Protein AF-A0A1C2XVD4-F1 (afdb_monomer_lite)

Sequence (102 aa):
MYVYIKSEPNLWTVGFYDPKGKWQPESDHGSPEFASRRVRYLNGGNIDDQQTVESPLHQAIIDEIEYMIEGRIFFDYFDKEKSEKIEAIFNEHKAEIIEKNH

Radius of gyration: 22.16 Å; chains: 1; bounding box: 50×32×50 Å

pLDDT: mean 75.04, std 18.89, range [43.91, 98.31]

Foldseek 3Di:
DKDWDCPDPQKIWIFDADPVRDTDTDDIDRDVVVNVVVRCVVVPHDPVPPPPVPPVVSVVVVVVVVCCVVVDDDPVPDDPVVVVVVVVVVVVVVVVVVVVVD

Secondary structure (DSSP, 8-state):
-EEEEEEETTEEEEEEE-TTS-EEEEEEESSHHHHHHHHHHHTT--TT-------HHHHHHHHHHHHHHHTT-SSSSS-HHHHHHHHHHHHHHHHHHHHTT-

Structure (mmCIF, N/CA/C/O backbone):
data_AF-A0A1C2XVD4-F1
#
_entry.id   AF-A0A1C2XVD4-F1
#
loop_
_atom_site.group_PDB
_atom_site.id
_atom_site.type_symbol
_atom_site.label_atom_id
_atom_site.label_alt_id
_atom_site.label_comp_id
_atom_site.label_asym_id
_atom_site.label_entity_id
_atom_site.label_seq_id
_atom_site.pdbx_PDB_ins_code
_atom_site.Cartn_x
_atom_site.Cartn_y
_atom_site.Cartn_z
_atom_site.occupancy
_atom_site.B_iso_or_equiv
_atom_site.auth_seq_id
_atom_site.auth_comp_id
_atom_site.auth_asym_id
_atom_site.auth_atom_id
_atom_site.pdbx_PDB_model_num
ATOM 1 N N . MET A 1 1 ? -10.964 -10.538 6.233 1.00 93.06 1 MET A N 1
ATOM 2 C CA . MET A 1 1 ? -10.536 -9.540 5.236 1.00 93.06 1 MET A CA 1
ATOM 3 C C . MET A 1 1 ? -9.394 -8.760 5.845 1.00 93.06 1 MET A C 1
ATOM 5 O O . MET A 1 1 ? -9.577 -8.206 6.925 1.00 93.06 1 MET A O 1
ATOM 9 N N . TYR A 1 2 ? -8.236 -8.773 5.200 1.00 97.12 2 TYR A N 1
ATOM 10 C CA . TYR A 1 2 ? -7.097 -7.959 5.598 1.00 97.12 2 TYR A CA 1
ATOM 11 C C . TYR A 1 2 ? -7.252 -6.542 5.054 1.00 97.12 2 TYR A C 1
ATOM 13 O O . TYR A 1 2 ? -7.785 -6.342 3.962 1.00 97.12 2 TYR A O 1
ATOM 21 N N . VAL A 1 3 ? -6.782 -5.571 5.824 1.00 97.56 3 VAL A N 1
ATOM 22 C CA . VAL A 1 3 ? -6.677 -4.156 5.458 1.00 97.56 3 VAL A CA 1
ATOM 23 C C . VAL A 1 3 ? -5.348 -3.618 5.988 1.00 97.56 3 VAL A C 1
ATOM 25 O O . VAL A 1 3 ? -4.635 -4.313 6.711 1.00 97.56 3 VAL A O 1
ATOM 28 N N . TYR A 1 4 ? -4.992 -2.393 5.621 1.00 97.69 4 TYR A N 1
ATOM 29 C CA . TYR A 1 4 ? -3.820 -1.718 6.163 1.00 97.69 4 TYR A CA 1
ATOM 30 C C . TYR A 1 4 ? -4.206 -0.342 6.696 1.00 97.69 4 TYR A C 1
ATOM 32 O O . TYR A 1 4 ? -5.120 0.301 6.179 1.00 97.69 4 TYR A O 1
ATOM 40 N N . ILE A 1 5 ? -3.515 0.100 7.742 1.00 97.25 5 ILE A N 1
ATOM 41 C CA . ILE A 1 5 ? -3.711 1.405 8.374 1.00 97.25 5 ILE A CA 1
ATOM 42 C C . ILE A 1 5 ? -2.378 2.139 8.466 1.00 97.25 5 ILE A C 1
ATOM 44 O O . ILE A 1 5 ? -1.327 1.511 8.581 1.00 97.25 5 ILE A O 1
ATOM 48 N N . LYS A 1 6 ? -2.414 3.472 8.445 1.00 97.75 6 LYS A N 1
ATOM 49 C CA . LYS A 1 6 ? -1.243 4.286 8.770 1.00 97.75 6 LYS A CA 1
ATOM 50 C C . LYS A 1 6 ? -1.097 4.336 10.290 1.00 97.75 6 LYS A C 1
ATOM 52 O O . LYS A 1 6 ? -1.818 5.086 10.943 1.00 97.75 6 LYS A O 1
ATOM 57 N N . SER A 1 7 ? -0.231 3.495 10.844 1.00 94.31 7 SER A N 1
ATOM 58 C CA . SER A 1 7 ? -0.000 3.401 12.290 1.00 94.31 7 SER A CA 1
ATOM 59 C C . SER A 1 7 ? 0.884 4.541 12.792 1.00 94.31 7 SER A C 1
ATOM 61 O O . SER A 1 7 ? 0.646 5.061 13.880 1.00 94.31 7 SER A O 1
ATOM 63 N N . GLU A 1 8 ? 1.837 4.993 11.970 1.00 96.06 8 GLU A N 1
ATOM 64 C CA . GLU A 1 8 ? 2.742 6.110 12.269 1.00 96.06 8 GLU A CA 1
ATOM 65 C C . GLU A 1 8 ? 3.035 6.950 11.005 1.00 96.06 8 GLU A C 1
ATOM 67 O O . GLU A 1 8 ? 2.702 6.532 9.892 1.00 96.06 8 GLU A O 1
ATOM 72 N N . PRO A 1 9 ? 3.674 8.139 11.104 1.00 94.81 9 PRO A N 1
ATOM 73 C CA . PRO A 1 9 ? 3.933 9.003 9.946 1.00 94.81 9 PRO A CA 1
ATOM 74 C C . PRO A 1 9 ? 4.609 8.314 8.751 1.00 94.81 9 PRO A C 1
ATOM 76 O O . PRO A 1 9 ? 4.268 8.644 7.613 1.00 94.81 9 PRO A O 1
ATOM 79 N N . ASN A 1 10 ? 5.485 7.339 9.013 1.00 94.81 10 ASN A N 1
ATOM 80 C CA . ASN A 1 10 ? 6.235 6.576 8.009 1.00 94.81 10 ASN A CA 1
ATOM 81 C C . ASN A 1 10 ? 6.017 5.055 8.136 1.00 94.81 10 ASN A C 1
ATOM 83 O O . ASN A 1 10 ? 6.839 4.281 7.650 1.00 94.81 10 ASN A O 1
ATOM 87 N N . LEU A 1 11 ? 4.942 4.628 8.810 1.00 96.56 11 LEU A N 1
ATOM 88 C CA . LEU A 1 11 ? 4.653 3.218 9.068 1.00 96.56 11 LEU A CA 1
ATOM 89 C C . LEU A 1 11 ? 3.212 2.881 8.697 1.00 96.56 11 LEU A C 1
ATOM 91 O O . LEU A 1 11 ? 2.262 3.548 9.116 1.00 96.56 11 LEU A O 1
ATOM 95 N N . TRP A 1 12 ? 3.068 1.819 7.916 1.00 97.81 12 TRP A N 1
ATOM 96 C CA . TRP A 1 12 ? 1.793 1.261 7.501 1.00 97.81 12 TRP A CA 1
ATOM 97 C C . TRP A 1 12 ? 1.702 -0.183 7.969 1.00 97.81 12 TRP A C 1
ATOM 99 O O . TRP A 1 12 ? 2.498 -1.021 7.553 1.00 97.81 12 TRP A O 1
ATOM 109 N N . THR A 1 13 ? 0.717 -0.482 8.808 1.00 98.06 13 THR A N 1
ATOM 110 C CA . THR A 1 13 ? 0.536 -1.811 9.395 1.00 98.06 13 THR A CA 1
ATOM 111 C C . THR A 1 13 ? -0.624 -2.524 8.714 1.00 98.06 13 THR A C 1
ATOM 113 O O . THR A 1 13 ? -1.751 -2.026 8.691 1.00 98.06 13 THR A O 1
ATOM 116 N N . VAL A 1 14 ? -0.354 -3.705 8.169 1.00 98.25 14 VAL A N 1
ATOM 117 C CA . VAL A 1 14 ? -1.342 -4.655 7.652 1.00 98.25 14 VAL A CA 1
ATOM 118 C C . VAL A 1 14 ? -1.911 -5.459 8.812 1.00 98.25 14 VAL A C 1
ATOM 120 O O . VAL A 1 14 ? -1.185 -5.845 9.724 1.00 98.25 14 VAL A O 1
ATOM 123 N N . GLY A 1 15 ? -3.206 -5.744 8.774 1.00 98.12 15 GLY A N 1
ATOM 124 C CA . GLY A 1 15 ? -3.884 -6.540 9.788 1.00 98.12 15 GLY A CA 1
ATOM 125 C C . GLY A 1 15 ? -5.332 -6.826 9.418 1.00 98.12 15 GLY A C 1
ATOM 126 O O . GLY A 1 15 ? -5.767 -6.589 8.290 1.00 98.12 15 GLY A O 1
ATOM 127 N N . PHE A 1 16 ? -6.094 -7.358 10.364 1.00 98.31 16 PHE A N 1
ATOM 128 C CA . PHE A 1 16 ? -7.520 -7.623 10.192 1.00 98.31 16 PHE A CA 1
ATOM 129 C C . PHE A 1 16 ? -8.275 -7.402 11.500 1.00 98.31 16 PHE A C 1
ATOM 131 O O . PHE A 1 16 ? -7.688 -7.358 12.581 1.00 98.31 16 PHE A O 1
ATOM 138 N N . TYR A 1 17 ? -9.594 -7.276 11.399 1.00 97.88 17 TYR A N 1
ATOM 139 C CA . TYR A 1 17 ? -10.469 -7.257 12.563 1.00 97.88 17 TYR A CA 1
ATOM 140 C C . TYR A 1 17 ? -10.978 -8.664 12.854 1.00 97.88 17 TYR A C 1
ATOM 142 O O . TYR A 1 17 ? -11.466 -9.354 11.955 1.00 97.88 17 TYR A O 1
ATOM 150 N N . ASP A 1 18 ? -10.865 -9.090 14.108 1.00 96.50 18 ASP A N 1
ATOM 151 C CA . ASP A 1 18 ? -11.496 -10.323 14.565 1.00 96.50 18 ASP A CA 1
ATOM 152 C C . ASP A 1 18 ? -13.037 -10.174 14.627 1.00 96.50 18 ASP A C 1
ATOM 154 O O . ASP A 1 18 ? -13.565 -9.065 14.496 1.00 96.50 18 ASP A O 1
ATOM 158 N N . PRO A 1 19 ? -13.802 -11.261 14.850 1.00 97.31 19 PRO A N 1
ATOM 159 C CA . PRO A 1 19 ? -15.264 -11.182 14.947 1.00 97.31 19 PRO A CA 1
ATOM 160 C C . PRO A 1 19 ? -15.793 -10.301 16.090 1.00 97.31 19 PRO A C 1
ATOM 162 O O . PRO A 1 19 ? -16.983 -10.001 16.127 1.00 97.31 19 PRO A O 1
ATOM 165 N N . LYS A 1 20 ? -14.936 -9.900 17.036 1.00 97.38 20 LYS A N 1
ATOM 166 C CA . LYS A 1 20 ? -15.261 -8.977 18.132 1.00 97.38 20 LYS A CA 1
ATOM 167 C C . LYS A 1 20 ? -14.895 -7.528 17.788 1.00 97.38 20 LYS A C 1
ATOM 169 O O . LYS A 1 20 ? -15.052 -6.652 18.634 1.00 97.38 20 LYS A O 1
ATOM 174 N N . GLY A 1 21 ? -14.407 -7.270 16.573 1.00 96.50 21 GLY A N 1
ATOM 175 C CA . GLY A 1 21 ? -13.990 -5.951 16.110 1.00 96.50 21 GLY A CA 1
ATOM 176 C C . GLY A 1 21 ? -12.631 -5.505 16.648 1.00 96.50 21 GLY A C 1
ATOM 177 O O . GLY A 1 21 ? -12.306 -4.323 16.552 1.00 96.50 21 GLY A O 1
ATOM 178 N N . LYS A 1 22 ? -11.818 -6.405 17.217 1.00 97.88 22 LYS A N 1
ATOM 179 C CA . LYS A 1 22 ? -10.470 -6.060 17.682 1.00 97.88 22 LYS A CA 1
ATOM 180 C C . LYS A 1 22 ? -9.476 -6.143 16.525 1.00 97.88 22 LYS A C 1
ATOM 182 O O . LYS A 1 22 ? -9.423 -7.149 15.820 1.00 97.88 22 LYS A O 1
ATOM 187 N N . TRP A 1 23 ? -8.673 -5.091 16.366 1.00 97.56 23 TRP A N 1
ATOM 188 C CA . TRP A 1 23 ? -7.568 -5.051 15.408 1.00 97.56 23 TRP A CA 1
ATOM 189 C C . TRP A 1 23 ? -6.463 -6.045 15.788 1.00 97.56 23 TRP A C 1
ATOM 191 O O . TRP A 1 23 ? -6.009 -6.060 16.935 1.00 97.56 23 TRP A O 1
ATOM 201 N N . GLN A 1 24 ? -6.030 -6.844 14.816 1.00 98.25 24 GLN A N 1
ATOM 202 C CA . GLN A 1 24 ? -4.932 -7.801 14.921 1.00 98.25 24 GLN A CA 1
ATOM 203 C C . GLN A 1 24 ? -3.863 -7.441 13.873 1.00 98.25 24 GLN A C 1
ATOM 205 O O . GLN A 1 24 ? -4.129 -7.605 12.676 1.00 98.25 24 GLN A O 1
ATOM 210 N N . PRO A 1 25 ? -2.689 -6.921 14.283 1.00 97.75 25 PRO A N 1
ATOM 211 C CA . PRO A 1 25 ? -1.612 -6.585 13.356 1.00 97.75 25 PRO A CA 1
ATOM 212 C C . PRO A 1 25 ? -0.939 -7.851 12.805 1.00 97.75 25 PRO A C 1
ATOM 214 O O . PRO A 1 25 ? -0.849 -8.868 13.492 1.00 97.75 25 PRO A O 1
ATOM 217 N N . GLU A 1 26 ? -0.458 -7.776 11.567 1.00 97.19 26 GLU A N 1
ATOM 218 C CA . GLU A 1 26 ? 0.210 -8.870 10.852 1.00 97.19 26 GLU A CA 1
ATOM 219 C C . GLU A 1 26 ? 1.612 -8.478 10.366 1.00 97.19 26 GLU A C 1
ATOM 221 O O . GLU A 1 26 ? 2.552 -9.231 10.602 1.00 97.19 26 GLU A O 1
ATOM 226 N N . SER A 1 27 ? 1.778 -7.316 9.720 1.00 96.19 27 SER A N 1
ATOM 227 C CA . SER A 1 27 ? 3.084 -6.852 9.218 1.00 96.19 27 SER A CA 1
ATOM 228 C C . SER A 1 27 ? 3.163 -5.336 9.050 1.00 96.19 27 SER A C 1
ATOM 230 O O . SER A 1 27 ? 2.149 -4.683 8.815 1.00 96.19 27 SER A O 1
ATOM 232 N N . ASP A 1 28 ? 4.378 -4.790 9.115 1.00 97.75 28 ASP A N 1
ATOM 233 C CA . ASP A 1 28 ? 4.663 -3.362 8.971 1.00 97.75 28 ASP A CA 1
ATOM 234 C C . ASP A 1 28 ? 5.419 -3.046 7.677 1.00 97.75 28 ASP A C 1
ATOM 236 O O . ASP A 1 28 ? 6.282 -3.806 7.235 1.00 97.75 28 ASP A O 1
ATOM 240 N N . HIS A 1 29 ? 5.102 -1.898 7.077 1.00 94.94 29 HIS A N 1
ATOM 241 C CA . HIS A 1 29 ? 5.603 -1.475 5.773 1.00 94.94 29 HIS A CA 1
ATOM 242 C C . HIS A 1 29 ? 5.944 0.014 5.784 1.00 94.94 29 HIS A C 1
ATOM 244 O O . HIS A 1 29 ? 5.210 0.830 6.340 1.00 94.94 29 HIS A O 1
ATOM 250 N N . GLY A 1 30 ? 7.037 0.386 5.118 1.00 93.94 30 GLY A N 1
ATOM 251 C CA . GLY A 1 30 ? 7.466 1.787 5.014 1.00 93.94 30 GLY A CA 1
ATOM 252 C C . GLY A 1 30 ? 6.642 2.629 4.035 1.00 93.94 30 GLY A C 1
ATOM 253 O O . GLY A 1 30 ? 6.783 3.848 4.004 1.00 93.94 30 GLY A O 1
ATOM 254 N N . SER A 1 31 ? 5.780 2.003 3.228 1.00 92.44 31 SER A N 1
ATOM 255 C CA . SER A 1 31 ? 4.947 2.703 2.252 1.00 92.44 31 SER A CA 1
ATOM 256 C C . SER A 1 31 ? 3.564 2.053 2.115 1.00 92.44 31 SER A C 1
ATOM 258 O O . SER A 1 31 ? 3.423 0.839 2.330 1.00 92.44 31 SER A O 1
ATOM 260 N N . PRO A 1 32 ? 2.531 2.835 1.751 1.00 90.50 32 PRO A N 1
ATOM 261 C CA . PRO A 1 32 ? 1.192 2.299 1.530 1.00 90.50 32 PRO A CA 1
ATOM 262 C C . PRO A 1 32 ? 1.145 1.336 0.337 1.00 90.50 32 PRO A C 1
ATOM 264 O O . PRO A 1 32 ? 0.358 0.392 0.345 1.00 90.50 32 PRO A O 1
ATOM 267 N N . GLU A 1 33 ? 2.004 1.519 -0.667 1.00 90.31 33 GLU A N 1
ATOM 268 C CA . GLU A 1 33 ? 2.095 0.645 -1.839 1.00 90.31 33 GLU A CA 1
ATOM 269 C C . GLU A 1 33 ? 2.502 -0.775 -1.428 1.00 90.31 33 GLU A C 1
ATOM 271 O O . GLU A 1 33 ? 1.835 -1.739 -1.807 1.00 90.31 33 GLU A O 1
ATOM 276 N N . PHE A 1 34 ? 3.533 -0.930 -0.590 1.00 87.75 34 PHE A N 1
ATOM 277 C CA . PHE A 1 34 ? 3.938 -2.250 -0.094 1.00 87.75 34 PHE A CA 1
ATOM 278 C C . PHE A 1 34 ? 2.866 -2.893 0.799 1.00 87.75 34 PHE A C 1
ATOM 280 O O . PHE A 1 34 ? 2.538 -4.069 0.609 1.00 87.75 34 PHE A O 1
ATOM 287 N N . ALA A 1 35 ? 2.242 -2.114 1.690 1.00 92.19 35 ALA A N 1
ATOM 288 C CA . ALA A 1 35 ? 1.152 -2.599 2.538 1.00 92.19 35 ALA A CA 1
ATOM 289 C C . ALA A 1 35 ? -0.057 -3.074 1.709 1.00 92.19 35 ALA A C 1
ATOM 291 O O . ALA A 1 35 ? -0.619 -4.141 1.968 1.00 92.19 35 ALA A O 1
ATOM 292 N N . SER A 1 36 ? -0.429 -2.325 0.666 1.00 93.50 36 SER A N 1
ATOM 293 C CA . SER A 1 36 ? -1.539 -2.676 -0.229 1.00 93.50 36 SER A CA 1
ATOM 294 C C . SER A 1 36 ? -1.276 -3.959 -1.020 1.00 93.50 36 SER A C 1
ATOM 296 O O . SER A 1 36 ? -2.170 -4.801 -1.130 1.00 93.50 36 SER A O 1
ATOM 298 N N . ARG A 1 37 ? -0.040 -4.175 -1.497 1.00 88.69 37 ARG A N 1
ATOM 299 C CA . ARG A 1 37 ? 0.369 -5.426 -2.158 1.00 88.69 37 ARG A CA 1
ATOM 300 C C . ARG A 1 37 ? 0.227 -6.620 -1.218 1.00 88.69 37 ARG A C 1
ATOM 302 O O . ARG A 1 37 ? -0.305 -7.654 -1.621 1.00 88.69 37 ARG A O 1
ATOM 309 N N . ARG A 1 38 ? 0.645 -6.469 0.044 1.00 92.94 38 ARG A N 1
ATOM 310 C CA . ARG A 1 38 ? 0.493 -7.511 1.068 1.00 92.94 38 ARG A CA 1
ATOM 311 C C . ARG A 1 38 ? -0.979 -7.798 1.366 1.00 92.94 38 ARG A C 1
ATOM 313 O O . ARG A 1 38 ? -1.361 -8.964 1.395 1.00 92.94 38 ARG A O 1
ATOM 320 N N . VAL A 1 39 ? -1.812 -6.766 1.512 1.00 94.00 39 VAL A N 1
ATOM 321 C CA . VAL A 1 39 ? -3.267 -6.917 1.695 1.00 94.00 39 VAL A CA 1
ATOM 322 C C . VAL A 1 39 ? -3.918 -7.631 0.517 1.00 94.00 39 VAL A C 1
ATOM 324 O O . VAL A 1 39 ? -4.701 -8.553 0.733 1.00 94.00 39 VAL A O 1
ATOM 327 N N . ARG A 1 40 ? -3.577 -7.256 -0.721 1.00 91.81 40 ARG A N 1
ATOM 328 C CA . ARG A 1 40 ? -4.090 -7.916 -1.929 1.00 91.81 40 ARG A CA 1
ATOM 329 C C . ARG A 1 40 ? -3.745 -9.403 -1.930 1.00 91.81 40 ARG A C 1
ATOM 331 O O . ARG A 1 40 ? -4.644 -10.216 -2.109 1.00 91.81 40 ARG A O 1
ATOM 338 N N . TYR A 1 41 ? -2.486 -9.748 -1.661 1.00 90.75 41 TYR A N 1
ATOM 339 C CA . TYR A 1 41 ? -2.042 -11.140 -1.561 1.00 90.75 41 TYR A CA 1
ATOM 340 C C . TYR A 1 41 ? -2.808 -11.918 -0.479 1.00 90.75 41 TYR A C 1
ATOM 342 O O . TYR A 1 41 ? -3.350 -12.986 -0.747 1.00 90.75 41 TYR A O 1
ATOM 350 N N . LEU A 1 42 ? -2.916 -11.365 0.734 1.00 93.06 42 LEU A N 1
ATOM 351 C CA . LEU A 1 42 ? -3.607 -12.018 1.855 1.00 93.06 42 LEU A CA 1
ATOM 352 C C . LEU A 1 42 ? -5.118 -12.165 1.633 1.00 93.06 42 LEU A C 1
ATOM 354 O O . LEU A 1 42 ? -5.744 -13.058 2.200 1.00 93.06 42 LEU A O 1
ATOM 358 N N . ASN A 1 43 ? -5.700 -11.310 0.795 1.00 94.31 43 ASN A N 1
ATOM 359 C CA . ASN A 1 43 ? -7.091 -11.409 0.367 1.00 94.31 43 ASN A CA 1
ATOM 360 C C . ASN A 1 43 ? -7.277 -12.277 -0.893 1.00 94.31 43 ASN A C 1
ATOM 362 O O . ASN A 1 43 ? -8.370 -12.288 -1.455 1.00 94.31 43 ASN A O 1
ATOM 366 N N . GLY A 1 44 ? -6.247 -13.015 -1.322 1.00 89.19 44 GLY A N 1
ATOM 367 C CA . GLY A 1 44 ? -6.326 -13.984 -2.420 1.00 89.19 44 GLY A CA 1
ATOM 368 C C . GLY A 1 44 ? -6.116 -13.401 -3.819 1.00 89.19 44 GLY A C 1
ATOM 369 O O . GLY A 1 44 ? -6.462 -14.052 -4.800 1.00 89.19 44 GLY A O 1
ATOM 370 N N . GLY A 1 45 ? -5.577 -12.186 -3.939 1.00 84.50 45 GLY A N 1
ATOM 371 C CA . GLY A 1 45 ? -5.176 -11.634 -5.230 1.00 84.50 45 GLY A CA 1
ATOM 372 C C . GLY A 1 45 ? -3.927 -12.331 -5.770 1.00 84.50 45 GLY A C 1
ATOM 373 O O . GLY A 1 45 ? -2.943 -12.491 -5.046 1.00 84.50 45 GLY A O 1
ATOM 374 N N . ASN A 1 46 ? -3.961 -12.722 -7.045 1.00 72.06 46 ASN A N 1
ATOM 375 C CA . ASN A 1 46 ? -2.812 -13.318 -7.718 1.00 72.06 46 ASN A CA 1
ATOM 376 C C . ASN A 1 46 ? -1.686 -12.288 -7.865 1.00 72.06 46 ASN A C 1
ATOM 378 O O . ASN A 1 46 ? -1.911 -11.140 -8.241 1.00 72.06 46 ASN A O 1
ATOM 382 N N . ILE A 1 47 ? -0.461 -12.721 -7.573 1.00 58.31 47 ILE A N 1
ATOM 383 C CA . ILE A 1 47 ? 0.772 -11.945 -7.790 1.00 58.31 47 ILE A CA 1
ATOM 384 C C . ILE A 1 47 ? 1.124 -11.820 -9.282 1.00 58.31 47 ILE A C 1
ATOM 386 O O . ILE A 1 47 ? 1.903 -10.940 -9.635 1.00 58.31 47 ILE A O 1
ATOM 390 N N . ASP A 1 48 ? 0.510 -12.655 -10.130 1.00 53.56 48 ASP A N 1
ATOM 391 C CA . ASP A 1 48 ? 0.582 -12.584 -11.597 1.00 53.56 48 ASP A CA 1
ATOM 392 C C . ASP A 1 48 ? -0.280 -11.476 -12.198 1.00 53.56 48 ASP A C 1
ATOM 394 O O . ASP A 1 48 ? -0.089 -11.118 -13.358 1.00 53.56 48 ASP A O 1
ATOM 398 N N . ASP A 1 49 ? -1.133 -10.836 -11.393 1.00 51.31 49 ASP A N 1
ATOM 399 C CA . ASP A 1 49 ? -1.558 -9.479 -11.699 1.00 51.31 49 ASP A CA 1
ATOM 400 C C . ASP A 1 49 ? -0.373 -8.557 -11.389 1.00 51.31 49 ASP A C 1
ATOM 402 O O . ASP A 1 49 ? -0.408 -7.738 -10.458 1.00 51.31 49 ASP A O 1
ATOM 406 N N . GLN A 1 50 ? 0.702 -8.692 -12.177 1.00 48.47 50 GLN A N 1
ATOM 407 C CA . GLN A 1 50 ? 1.533 -7.546 -12.462 1.00 48.47 50 GLN A CA 1
ATOM 408 C C . GLN A 1 50 ? 0.538 -6.462 -12.833 1.00 48.47 50 GLN A C 1
ATOM 410 O O . GLN A 1 50 ? -0.153 -6.537 -13.845 1.00 48.47 50 GLN A O 1
ATOM 415 N N . GLN A 1 51 ? 0.419 -5.458 -11.975 1.00 51.09 51 GLN A N 1
ATOM 416 C CA . GLN A 1 51 ? 0.086 -4.156 -12.490 1.00 51.09 51 GLN A CA 1
ATOM 417 C C . GLN A 1 51 ? 1.238 -3.838 -13.448 1.00 51.09 51 GLN A C 1
ATOM 419 O O . GLN A 1 51 ? 2.217 -3.206 -13.064 1.00 51.09 51 GLN A O 1
ATOM 424 N N . THR A 1 52 ? 1.121 -4.305 -14.696 1.00 47.69 52 THR A N 1
ATOM 425 C CA . THR A 1 52 ? 1.285 -3.431 -15.840 1.00 47.69 52 THR A CA 1
ATOM 426 C C . THR A 1 52 ? 0.478 -2.214 -15.455 1.00 47.69 52 THR A C 1
ATOM 428 O O . THR A 1 52 ? -0.753 -2.179 -15.523 1.00 47.69 52 THR A O 1
ATOM 431 N N . VAL A 1 53 ? 1.164 -1.262 -14.836 1.00 48.31 53 VAL A N 1
ATOM 432 C CA . VAL A 1 53 ? 0.626 0.065 -14.693 1.00 48.31 53 VAL A CA 1
ATOM 433 C C . VAL A 1 53 ? 0.499 0.486 -16.146 1.00 48.31 53 VAL A C 1
ATOM 435 O O . VAL A 1 53 ? 1.439 1.008 -16.720 1.00 48.31 53 VAL A O 1
ATOM 438 N N . GLU A 1 54 ? -0.662 0.273 -16.758 1.00 52.34 54 GLU A N 1
ATOM 439 C CA . GLU A 1 54 ? -1.125 1.089 -17.878 1.00 52.34 54 GLU A CA 1
ATOM 440 C C . GLU A 1 54 ? -1.430 2.489 -17.317 1.00 52.34 54 GLU A C 1
ATOM 442 O O . GLU A 1 54 ? -2.512 3.052 -17.446 1.00 52.34 54 GLU A O 1
ATOM 447 N N . SER A 1 55 ? -0.477 3.037 -16.565 1.00 50.78 55 SER A N 1
ATOM 448 C CA . SER A 1 55 ? -0.429 4.439 -16.255 1.00 50.78 55 SER A CA 1
ATOM 449 C C . SER A 1 55 ? 0.042 5.087 -17.547 1.00 50.78 55 SER A C 1
ATOM 451 O O . SER A 1 55 ? 1.085 4.682 -18.065 1.00 50.78 55 SER A O 1
ATOM 453 N N . PRO A 1 56 ? -0.655 6.112 -18.054 1.00 56.00 56 PRO A N 1
ATOM 454 C CA . PRO A 1 56 ? -0.156 6.914 -19.163 1.00 56.00 56 PRO A CA 1
ATOM 455 C C . PRO A 1 56 ? 1.277 7.411 -18.926 1.00 56.00 56 PRO A C 1
ATOM 457 O O . PRO A 1 56 ? 2.012 7.608 -19.878 1.00 56.00 56 PRO A O 1
ATOM 460 N N . LEU A 1 57 ? 1.701 7.551 -17.660 1.00 57.66 57 LEU A N 1
ATOM 461 C CA . LEU A 1 57 ? 3.082 7.863 -17.298 1.00 57.66 57 LEU A CA 1
ATOM 462 C C . LEU A 1 57 ? 4.042 6.680 -17.501 1.00 57.66 57 LEU A C 1
ATOM 464 O O . LEU A 1 57 ? 5.175 6.894 -17.897 1.00 57.66 57 LEU A O 1
ATOM 468 N N . HIS A 1 58 ? 3.619 5.444 -17.232 1.00 61.84 58 HIS A N 1
ATOM 469 C CA . HIS A 1 58 ? 4.445 4.255 -17.461 1.00 61.84 58 HIS A CA 1
ATOM 470 C C . HIS A 1 58 ? 4.597 3.984 -18.959 1.00 61.84 58 HIS A C 1
ATOM 472 O O . HIS A 1 58 ? 5.709 3.732 -19.405 1.00 61.84 58 HIS A O 1
ATOM 478 N N . GLN A 1 59 ? 3.513 4.131 -19.732 1.00 59.00 59 GLN A N 1
ATOM 479 C CA . GLN A 1 59 ? 3.586 4.055 -21.189 1.00 59.00 59 GLN A CA 1
ATOM 480 C C . GLN A 1 59 ? 4.414 5.210 -21.757 1.00 59.00 59 GLN A C 1
ATOM 482 O O . GLN A 1 59 ? 5.282 4.956 -22.569 1.00 59.00 59 GLN A O 1
ATOM 487 N N . ALA A 1 60 ? 4.262 6.442 -21.258 1.00 67.38 60 ALA A N 1
ATOM 488 C CA . ALA A 1 60 ? 5.119 7.554 -21.672 1.00 67.38 60 ALA A CA 1
ATOM 489 C C . ALA A 1 60 ? 6.602 7.320 -21.339 1.00 67.38 60 ALA A C 1
ATOM 491 O O . ALA A 1 60 ? 7.451 7.674 -22.142 1.00 67.38 60 ALA A O 1
ATOM 492 N N . ILE A 1 61 ? 6.924 6.707 -20.193 1.00 69.94 61 ILE A N 1
ATOM 493 C CA . ILE A 1 61 ? 8.304 6.334 -19.844 1.00 69.94 61 ILE A CA 1
ATOM 494 C C . ILE A 1 61 ? 8.823 5.231 -20.774 1.00 69.94 61 ILE A C 1
ATOM 496 O O . ILE A 1 61 ? 9.971 5.303 -21.201 1.00 69.94 61 ILE A O 1
ATOM 500 N N . ILE A 1 62 ? 8.004 4.223 -21.093 1.00 70.25 62 ILE A N 1
ATOM 501 C CA . ILE A 1 62 ? 8.368 3.169 -22.050 1.00 70.25 62 ILE A CA 1
ATOM 502 C C . ILE A 1 62 ? 8.583 3.775 -23.437 1.00 70.25 62 ILE A C 1
ATOM 504 O O . ILE A 1 62 ? 9.648 3.566 -24.000 1.00 70.25 62 ILE A O 1
ATOM 508 N N . ASP A 1 63 ? 7.655 4.593 -23.929 1.00 67.94 63 ASP A N 1
ATOM 509 C CA . ASP A 1 63 ? 7.748 5.280 -25.220 1.00 67.94 63 ASP A CA 1
ATOM 510 C C . ASP A 1 63 ? 8.975 6.209 -25.270 1.00 67.94 63 ASP A C 1
ATOM 512 O O . ASP A 1 63 ? 9.630 6.320 -26.302 1.00 67.94 63 ASP A O 1
ATOM 516 N N . GLU A 1 64 ? 9.330 6.869 -24.162 1.00 71.00 64 GLU A N 1
ATOM 517 C CA . GLU A 1 64 ? 10.520 7.721 -24.067 1.00 71.00 64 GLU A CA 1
ATOM 518 C C . GLU A 1 64 ? 11.814 6.891 -24.084 1.00 71.00 64 GLU A C 1
ATOM 520 O O . GLU A 1 64 ? 12.781 7.256 -24.754 1.00 71.00 64 GLU A O 1
ATOM 525 N N . ILE A 1 65 ? 11.833 5.744 -23.398 1.00 69.62 65 ILE A N 1
ATOM 526 C CA . ILE A 1 65 ? 12.953 4.794 -23.418 1.00 69.62 65 ILE A CA 1
ATOM 527 C C . ILE A 1 65 ? 13.098 4.161 -24.806 1.00 69.62 65 ILE A C 1
ATOM 529 O O . ILE A 1 65 ? 14.207 4.098 -25.331 1.00 69.62 65 ILE A O 1
ATOM 533 N N . GLU A 1 66 ? 12.001 3.732 -25.426 1.00 71.25 66 GLU A N 1
ATOM 534 C CA .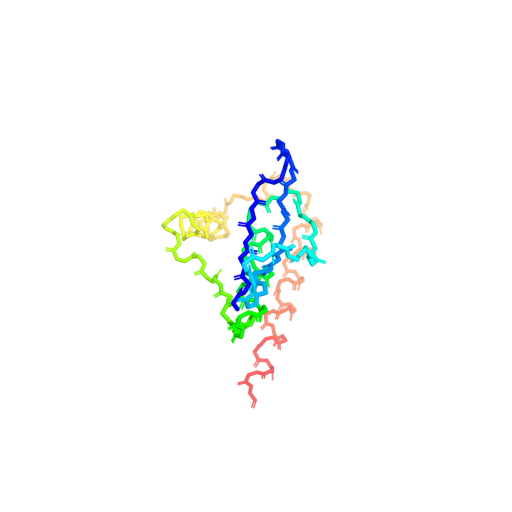 GLU A 1 66 ? 11.978 3.193 -26.785 1.00 71.25 66 GLU A CA 1
ATOM 535 C C . GLU A 1 66 ? 12.417 4.255 -27.790 1.00 71.25 66 GLU A C 1
ATOM 537 O O . GLU A 1 66 ? 13.287 3.980 -28.605 1.00 71.25 66 GLU A O 1
ATOM 542 N N . TYR A 1 67 ? 11.957 5.502 -27.666 1.00 64.19 67 TYR A N 1
ATOM 543 C CA . TYR A 1 67 ? 12.439 6.611 -28.488 1.00 64.19 67 TYR A CA 1
ATOM 544 C C . TYR A 1 67 ? 13.939 6.881 -28.295 1.00 64.19 67 TYR A C 1
ATOM 546 O O . TYR A 1 67 ? 14.631 7.182 -29.264 1.00 64.19 67 TYR A O 1
ATOM 554 N N . MET A 1 68 ? 14.479 6.740 -27.081 1.00 58.06 68 MET A N 1
ATOM 555 C CA . MET A 1 68 ? 15.925 6.850 -26.834 1.00 58.06 68 MET A CA 1
ATOM 556 C C . MET A 1 68 ? 16.727 5.670 -27.417 1.00 58.06 68 MET A C 1
ATOM 558 O O . MET A 1 68 ? 17.870 5.857 -27.845 1.00 58.06 68 MET A O 1
ATOM 562 N N . ILE A 1 69 ? 16.145 4.468 -27.450 1.00 64.06 69 ILE A N 1
ATOM 563 C CA . ILE A 1 69 ? 16.765 3.248 -27.995 1.00 64.06 69 ILE A CA 1
ATOM 564 C C . ILE A 1 69 ? 16.687 3.223 -29.532 1.00 64.06 69 ILE A C 1
ATOM 566 O O . ILE A 1 69 ? 17.680 2.928 -30.198 1.00 64.06 69 ILE A O 1
ATOM 570 N N . GLU A 1 70 ? 15.533 3.557 -30.108 1.00 61.44 70 GLU A N 1
ATOM 571 C CA . GLU A 1 70 ? 15.278 3.604 -31.552 1.00 61.44 70 GLU A CA 1
ATOM 572 C C . GLU A 1 70 ? 15.880 4.862 -32.192 1.00 61.4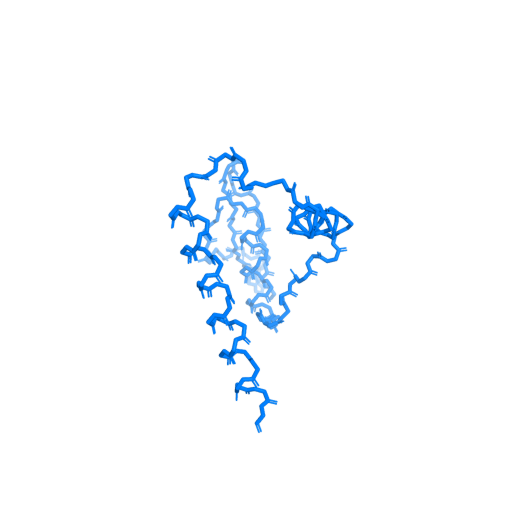4 70 GLU A C 1
ATOM 574 O O . GLU A 1 70 ? 16.463 4.822 -33.281 1.00 61.44 70 GLU A O 1
ATOM 579 N N . GLY A 1 71 ? 15.795 5.990 -31.492 1.00 54.53 71 GLY A N 1
ATOM 580 C CA . GLY A 1 71 ? 16.359 7.273 -31.872 1.00 54.53 71 GLY A CA 1
ATOM 581 C C . GLY A 1 71 ? 17.704 7.510 -31.208 1.00 54.53 71 GLY A C 1
ATOM 582 O O . GLY A 1 71 ? 17.797 8.362 -30.341 1.00 54.53 71 GLY A O 1
ATOM 583 N N . ARG A 1 72 ? 18.747 6.784 -31.633 1.00 53.84 72 ARG A N 1
ATOM 584 C CA . ARG A 1 72 ? 20.183 7.117 -31.480 1.00 53.84 72 ARG A CA 1
ATOM 585 C C . ARG A 1 72 ? 20.515 8.310 -30.557 1.00 53.84 72 ARG A C 1
ATOM 587 O O . ARG A 1 72 ? 20.981 9.347 -31.030 1.00 53.84 72 ARG A O 1
ATOM 594 N N . ILE A 1 73 ? 20.399 8.161 -29.245 1.00 50.53 73 ILE A N 1
ATOM 595 C CA . ILE A 1 73 ? 21.101 9.055 -28.320 1.00 50.53 73 ILE A CA 1
ATOM 596 C C . ILE A 1 73 ? 21.646 8.194 -27.194 1.00 50.53 73 ILE A C 1
ATOM 598 O O . ILE A 1 73 ? 21.045 8.144 -26.138 1.00 50.53 73 ILE A O 1
ATOM 602 N N . PHE A 1 74 ? 22.756 7.485 -27.443 1.00 44.66 74 PHE A N 1
ATOM 603 C CA . PHE A 1 74 ? 23.847 7.301 -26.465 1.00 44.66 74 PHE A CA 1
ATOM 604 C C . PHE A 1 74 ? 25.053 6.494 -26.994 1.00 44.66 74 PHE A C 1
ATOM 606 O O . PH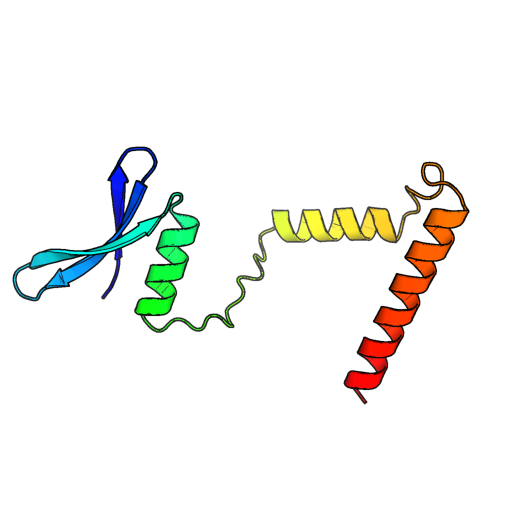E A 1 74 ? 25.728 5.824 -26.220 1.00 44.66 74 PHE A O 1
ATOM 613 N N . PHE A 1 75 ? 25.401 6.566 -28.284 1.00 47.38 75 PHE A N 1
ATOM 614 C CA . PHE A 1 75 ? 26.711 6.039 -28.716 1.00 47.38 75 PHE A CA 1
ATOM 615 C C . PHE A 1 75 ? 27.822 7.090 -28.727 1.00 47.38 75 PHE A C 1
ATOM 617 O O . PHE A 1 75 ? 28.988 6.725 -28.653 1.00 47.38 75 PHE A O 1
ATOM 624 N N . ASP A 1 76 ? 27.487 8.381 -28.673 1.00 48.41 76 ASP A N 1
ATOM 625 C CA . ASP A 1 76 ? 28.506 9.439 -28.646 1.00 48.41 76 ASP A CA 1
ATOM 626 C C . ASP A 1 76 ? 29.102 9.685 -27.243 1.00 48.41 76 ASP A C 1
ATOM 628 O O . ASP A 1 76 ? 30.091 10.402 -27.111 1.00 48.41 76 ASP A O 1
ATOM 632 N N . TYR A 1 77 ? 28.542 9.070 -26.190 1.00 50.28 77 TYR A N 1
ATOM 633 C CA . TYR A 1 77 ? 29.010 9.214 -24.798 1.00 50.28 77 TYR A CA 1
ATOM 634 C C . TYR A 1 77 ? 29.557 7.925 -24.163 1.00 50.28 77 TYR A C 1
ATOM 636 O O . TYR A 1 77 ? 30.032 7.963 -23.025 1.00 50.28 77 TYR A O 1
ATOM 644 N N . PHE A 1 78 ? 29.548 6.798 -24.879 1.00 50.03 78 PHE A N 1
ATOM 645 C CA . PHE A 1 78 ? 30.227 5.577 -24.450 1.00 50.03 78 PHE A CA 1
ATOM 646 C C . PHE A 1 78 ? 31.402 5.283 -25.378 1.00 50.03 78 PHE A C 1
ATOM 648 O O . PHE A 1 78 ? 31.269 5.306 -26.595 1.00 50.03 78 PHE A O 1
ATOM 655 N N . ASP A 1 79 ? 32.557 4.995 -24.778 1.00 59.19 79 ASP A N 1
ATOM 656 C CA . ASP A 1 79 ? 33.708 4.413 -25.468 1.00 59.19 79 ASP A CA 1
ATOM 657 C C . ASP A 1 79 ? 33.244 3.252 -26.367 1.00 59.19 79 ASP A C 1
ATOM 659 O O . ASP A 1 79 ? 32.447 2.413 -25.932 1.00 59.19 79 ASP A O 1
ATOM 663 N N . LYS A 1 80 ? 33.735 3.211 -27.609 1.00 61.75 80 LYS A N 1
ATOM 664 C CA . LYS A 1 80 ? 33.339 2.264 -28.662 1.00 61.75 80 LYS A CA 1
ATOM 665 C C . LYS A 1 80 ? 33.395 0.804 -28.194 1.00 61.75 80 LYS A C 1
ATOM 667 O O . LYS A 1 80 ? 32.571 -0.019 -28.577 1.00 61.75 80 LYS A O 1
ATOM 672 N N . GLU A 1 81 ? 34.326 0.482 -27.301 1.00 66.62 81 GLU A N 1
ATOM 673 C CA . GLU A 1 81 ? 34.440 -0.864 -26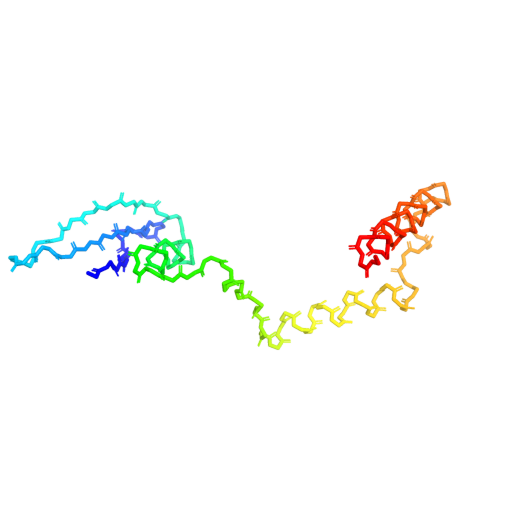.733 1.00 66.62 81 GLU A CA 1
ATOM 674 C C . GLU A 1 81 ? 33.239 -1.237 -25.837 1.00 66.62 81 GLU A C 1
ATOM 676 O O . GLU A 1 81 ? 32.827 -2.396 -25.769 1.00 66.62 81 GLU A O 1
ATOM 681 N N . LYS A 1 82 ? 32.651 -0.265 -25.130 1.00 63.19 82 LYS A N 1
ATOM 682 C CA . LYS A 1 82 ? 31.471 -0.488 -24.281 1.00 63.19 82 LYS A CA 1
ATOM 683 C C . LYS A 1 82 ? 30.191 -0.574 -25.099 1.00 63.19 82 LYS A C 1
ATOM 685 O O . LYS A 1 82 ? 29.326 -1.371 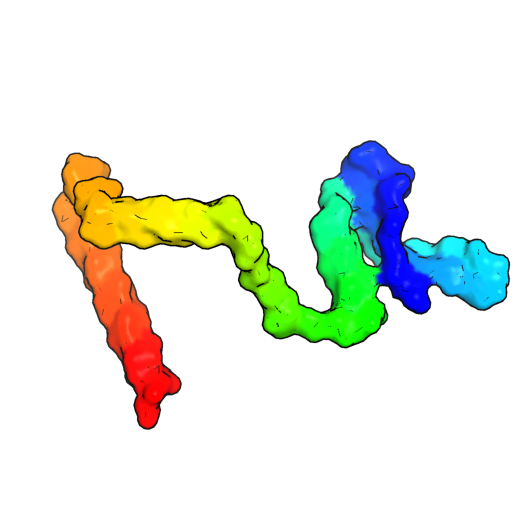-24.742 1.00 63.19 82 LYS A O 1
ATOM 690 N N . SER A 1 83 ? 30.078 0.196 -26.181 1.00 60.47 83 SER A N 1
ATOM 691 C CA . SER A 1 83 ? 28.917 0.115 -27.069 1.00 60.47 83 SER A CA 1
ATOM 692 C C . SER A 1 83 ? 28.815 -1.250 -27.743 1.00 60.47 83 SER A C 1
ATOM 694 O O . SER A 1 83 ? 27.752 -1.862 -27.715 1.00 60.47 83 SER A O 1
ATOM 696 N N . GLU A 1 84 ? 29.936 -1.768 -28.249 1.00 72.06 84 GLU A N 1
ATOM 697 C CA . GLU A 1 84 ? 30.001 -3.087 -28.890 1.00 72.06 84 GLU A CA 1
ATOM 698 C C . GLU A 1 84 ? 29.659 -4.221 -27.904 1.00 72.06 84 GLU A C 1
ATOM 700 O O . GLU A 1 84 ? 28.959 -5.167 -28.261 1.00 72.06 84 GLU A O 1
ATOM 705 N N . LYS A 1 85 ? 30.075 -4.109 -26.633 1.00 69.06 85 LYS A N 1
ATOM 706 C CA . LYS A 1 85 ? 29.718 -5.087 -25.587 1.00 69.06 85 LYS A CA 1
ATOM 707 C C . LYS A 1 85 ? 28.228 -5.072 -25.245 1.00 69.06 85 LYS A C 1
ATOM 709 O O . LYS A 1 85 ? 27.646 -6.136 -25.057 1.00 69.06 85 LYS A O 1
ATOM 714 N N . ILE A 1 86 ? 27.612 -3.893 -25.160 1.00 64.12 86 ILE A N 1
ATOM 715 C CA . ILE A 1 86 ? 26.171 -3.771 -24.886 1.00 64.12 86 ILE A CA 1
ATOM 716 C C . ILE A 1 86 ? 25.357 -4.319 -26.064 1.00 64.12 86 ILE A C 1
ATOM 718 O O . ILE A 1 86 ? 24.398 -5.057 -25.850 1.00 64.12 86 ILE A O 1
ATOM 722 N N . GLU A 1 87 ? 25.767 -4.022 -27.297 1.00 71.62 87 GLU A N 1
ATOM 723 C CA . GLU A 1 87 ? 25.120 -4.540 -28.505 1.00 71.62 87 GLU A CA 1
ATOM 724 C C . GLU A 1 87 ? 25.225 -6.073 -28.602 1.00 71.62 87 GLU A C 1
ATOM 726 O O . GLU A 1 87 ? 24.246 -6.741 -28.940 1.00 71.62 87 GLU A O 1
ATOM 731 N N . ALA A 1 88 ? 26.371 -6.653 -28.231 1.00 73.50 88 ALA A N 1
ATOM 732 C CA . ALA A 1 88 ? 26.544 -8.104 -28.170 1.00 73.50 88 ALA A CA 1
ATOM 733 C C . ALA A 1 88 ? 25.603 -8.763 -27.146 1.00 73.50 88 ALA A C 1
ATOM 735 O O . ALA A 1 88 ? 24.912 -9.719 -27.492 1.00 73.50 88 ALA A O 1
ATOM 736 N N . ILE A 1 89 ? 25.515 -8.212 -25.928 1.00 70.38 89 ILE A N 1
ATOM 737 C CA . ILE A 1 89 ? 24.616 -8.714 -24.873 1.00 70.38 89 ILE A CA 1
ATOM 738 C C . ILE A 1 89 ? 23.151 -8.631 -25.323 1.00 70.38 89 ILE A C 1
ATOM 740 O O . ILE A 1 89 ? 22.382 -9.569 -25.121 1.00 70.38 89 ILE A O 1
ATOM 744 N N . PHE A 1 90 ? 22.756 -7.525 -25.958 1.00 65.62 90 PHE A N 1
ATOM 745 C CA . PHE A 1 90 ? 21.386 -7.345 -26.438 1.00 65.62 90 PHE A CA 1
ATOM 746 C C . PHE A 1 90 ? 21.017 -8.369 -27.521 1.00 65.62 90 PHE A C 1
ATOM 748 O O . PHE A 1 90 ? 19.937 -8.961 -27.482 1.00 65.62 90 PHE A O 1
ATOM 755 N N . ASN A 1 91 ? 21.924 -8.617 -28.467 1.00 70.75 91 ASN A N 1
ATOM 756 C CA . ASN A 1 91 ? 21.704 -9.583 -29.541 1.00 70.75 91 ASN A CA 1
ATOM 757 C C . ASN A 1 91 ? 21.692 -11.036 -29.042 1.00 70.75 91 ASN A C 1
ATOM 759 O O . ASN A 1 91 ? 20.878 -11.827 -29.517 1.00 70.75 91 ASN A O 1
ATOM 763 N N . GLU A 1 92 ? 22.537 -11.377 -28.067 1.00 71.44 92 GLU A N 1
ATOM 764 C CA . GLU A 1 92 ? 22.537 -12.689 -27.410 1.00 71.44 92 GLU A CA 1
ATOM 765 C C . GLU A 1 92 ? 21.202 -12.943 -26.696 1.00 71.44 92 GLU A C 1
ATOM 767 O O . GLU A 1 92 ? 20.536 -13.947 -26.946 1.00 71.44 9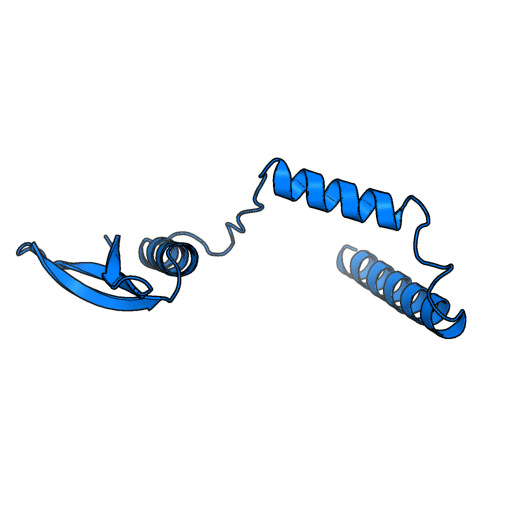2 GLU A O 1
ATOM 772 N N . HIS A 1 93 ? 20.728 -11.975 -25.908 1.00 56.19 93 HIS A N 1
ATOM 773 C CA . HIS A 1 93 ? 19.465 -12.111 -25.182 1.00 56.19 93 HIS A CA 1
ATOM 774 C C . HIS A 1 93 ? 18.245 -12.169 -26.115 1.00 56.19 93 HIS A C 1
ATOM 776 O O . HIS A 1 93 ? 17.290 -12.908 -25.869 1.00 56.19 93 HIS A O 1
ATOM 782 N N . LYS A 1 94 ? 18.283 -11.436 -27.236 1.00 64.94 94 LYS A N 1
ATOM 783 C CA . LYS A 1 94 ? 17.250 -11.510 -28.277 1.00 64.94 94 LYS A CA 1
ATOM 784 C C . LYS A 1 94 ? 17.178 -12.902 -28.913 1.00 64.94 94 LYS A C 1
ATOM 786 O O . LYS A 1 94 ? 16.079 -13.372 -29.199 1.00 64.94 94 LYS A O 1
ATOM 791 N N . ALA A 1 95 ? 18.315 -13.568 -29.115 1.00 58.00 95 ALA A N 1
ATOM 792 C CA . ALA A 1 95 ? 18.354 -14.925 -29.656 1.00 58.00 95 ALA A CA 1
ATOM 793 C C . ALA A 1 95 ? 17.777 -15.954 -28.667 1.00 58.00 95 ALA A C 1
ATOM 795 O O . ALA A 1 95 ? 16.956 -16.777 -29.064 1.00 58.00 95 ALA A O 1
ATOM 796 N N . GLU A 1 96 ? 18.105 -15.846 -27.376 1.00 55.50 96 GLU A N 1
ATOM 797 C CA . GLU A 1 96 ? 17.574 -16.734 -26.327 1.00 55.50 96 GLU A CA 1
ATOM 798 C C . GLU A 1 96 ? 16.046 -16.647 -26.176 1.00 55.50 96 GLU A C 1
ATOM 800 O O . GLU A 1 96 ? 15.377 -17.643 -25.890 1.00 55.50 96 GLU A O 1
ATOM 805 N N . ILE A 1 97 ? 15.474 -15.456 -26.368 1.00 50.56 97 ILE A N 1
ATOM 806 C CA . ILE A 1 97 ? 14.021 -15.243 -26.320 1.00 50.56 97 ILE A CA 1
ATOM 807 C C . ILE A 1 97 ? 13.335 -15.860 -27.547 1.00 50.56 97 ILE A C 1
ATOM 809 O O . ILE A 1 97 ? 12.234 -16.398 -27.426 1.00 50.56 97 ILE A O 1
ATOM 813 N N . ILE A 1 98 ? 13.969 -15.813 -28.720 1.00 53.69 98 ILE A N 1
ATOM 814 C CA . ILE A 1 98 ? 13.435 -16.430 -29.943 1.00 53.69 98 ILE A CA 1
ATOM 815 C C . ILE A 1 98 ? 13.507 -17.961 -29.849 1.00 53.69 98 ILE A C 1
ATOM 817 O O . ILE A 1 98 ? 12.559 -18.635 -30.238 1.00 53.69 98 ILE A O 1
ATOM 821 N N . GLU A 1 99 ? 14.580 -18.510 -29.277 1.00 56.66 99 GLU A N 1
ATOM 822 C CA . GLU A 1 99 ? 14.779 -19.959 -29.148 1.00 56.66 99 GLU A CA 1
ATOM 823 C C . GLU A 1 99 ? 13.856 -20.604 -28.097 1.00 56.66 99 GLU A C 1
ATOM 825 O O . GLU A 1 99 ? 13.443 -21.746 -28.259 1.00 56.66 99 GLU A O 1
ATOM 830 N N . LYS A 1 100 ? 13.458 -19.871 -27.048 1.00 53.28 100 LYS A N 1
ATOM 831 C CA . LYS A 1 100 ? 12.495 -20.354 -26.035 1.00 53.28 100 LYS A CA 1
ATOM 832 C C . LYS A 1 100 ? 11.028 -20.318 -26.476 1.00 53.28 100 LYS A C 1
ATOM 834 O O . LYS A 1 100 ? 10.185 -20.882 -25.784 1.00 53.28 100 LYS A O 1
ATOM 839 N N . ASN A 1 101 ? 10.720 -19.636 -27.579 1.00 47.75 101 ASN A N 1
ATOM 840 C CA . ASN A 1 101 ? 9.363 -19.499 -28.116 1.00 47.75 101 ASN A CA 1
ATOM 841 C C . ASN A 1 101 ? 9.128 -20.355 -29.377 1.00 47.75 101 ASN A C 1
ATOM 843 O O . ASN A 1 101 ? 8.137 -20.145 -30.081 1.00 47.75 101 ASN A O 1
ATOM 847 N N . HIS A 1 102 ? 10.022 -21.311 -29.649 1.00 43.91 102 HIS A N 1
ATOM 848 C CA . HIS A 1 102 ? 9.938 -22.288 -30.736 1.00 43.91 102 HIS A CA 1
ATOM 849 C C . HIS A 1 102 ? 9.981 -23.722 -30.200 1.00 43.91 102 HIS A C 1
ATOM 851 O O . HIS A 1 102 ? 9.430 -24.604 -30.900 1.00 43.91 102 HIS A O 1
#